Protein AF-A0A3N5PI93-F1 (afdb_monomer_lite)

Radius of gyration: 20.12 Å; chains: 1; bounding box: 40×33×53 Å

Foldseek 3Di:
DDPVVVVVVLVVLLVLLVVLVVPPDDCCVRNCVVPDDDLVDQLADCVQLVLVVPPVDDPVRSSVSSVVSNVVVLVVQLVVLVVVLVVLVVVLVVPPVHSVSSNSSSVSVSVVSVRSD

Secondary structure (DSSP, 8-state):
--HHHHHHHHHHHHHHHHHHHHT---IIIIIITTPPPPTTS-SS-HHHH-GGG-TTS-HHHHHHHHHHHHHHHHHHHHHHHHHHHHHHHHHGGGGTTS-HHHHHHHHHHHHHHHTT-

Sequence (117 aa):
MSSIEANATSARYARCIAASKRIRWDIDEDVIRGRPLDVADDYLPEGLSLVDGLPFLTARERRFMSQVQGRTYANVFGLVERYINAKILDLSRDYRLGDQVALEALVRFSDEELKHQ

pLDDT: mean 93.34, std 6.35, range [59.22, 97.88]

Structure (mmCIF, N/CA/C/O backbone):
data_AF-A0A3N5PI93-F1
#
_entry.id   AF-A0A3N5PI93-F1
#
loop_
_atom_site.group_PDB
_atom_site.id
_atom_site.type_symbol
_atom_site.label_atom_id
_atom_site.label_alt_id
_atom_site.label_comp_id
_atom_site.label_asym_id
_atom_site.label_entity_id
_atom_site.label_seq_id
_atom_site.pdbx_PDB_ins_code
_atom_site.Cartn_x
_atom_site.Cartn_y
_atom_site.Cartn_z
_atom_site.occupancy
_atom_site.B_iso_or_equiv
_atom_site.auth_seq_id
_atom_site.auth_comp_id
_atom_site.auth_asym_id
_atom_site.auth_atom_id
_atom_site.pdbx_PDB_model_num
ATOM 1 N N . MET A 1 1 ? -8.114 16.460 26.750 1.00 59.22 1 MET A N 1
ATOM 2 C CA . MET A 1 1 ? -9.062 16.521 25.618 1.00 59.22 1 MET A CA 1
ATOM 3 C C . MET A 1 1 ? -10.445 16.785 26.166 1.00 59.22 1 MET A C 1
ATOM 5 O O . MET A 1 1 ? -10.841 16.115 27.113 1.00 59.22 1 MET A O 1
ATOM 9 N N . SER A 1 2 ? -11.145 17.771 25.613 1.00 72.44 2 SER A N 1
ATOM 10 C CA . SER A 1 2 ? -12.557 18.010 25.938 1.00 72.44 2 SER A CA 1
ATOM 11 C C . SER A 1 2 ? -13.418 16.835 25.450 1.00 72.44 2 SER A C 1
ATOM 13 O O . SER A 1 2 ? -13.080 16.186 24.459 1.00 72.44 2 SER A O 1
ATOM 15 N N . SER A 1 3 ? -14.549 16.563 26.104 1.00 71.75 3 SER A N 1
ATOM 16 C CA . SER A 1 3 ? -15.504 15.525 25.679 1.00 71.75 3 SER A CA 1
ATOM 17 C C . SER A 1 3 ? -16.010 15.738 24.243 1.00 71.75 3 SER A C 1
ATOM 19 O O . SER A 1 3 ? -16.260 14.773 23.524 1.00 71.75 3 SER A O 1
ATOM 21 N N . ILE A 1 4 ? -16.086 16.995 23.794 1.00 69.19 4 ILE A N 1
ATOM 22 C CA .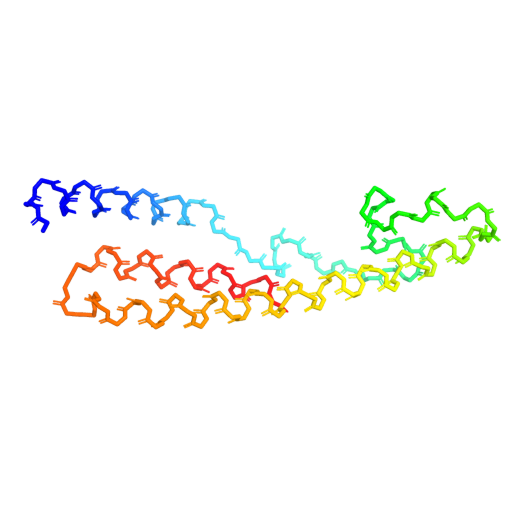 ILE A 1 4 ? -16.458 17.366 22.421 1.00 69.19 4 ILE A CA 1
ATOM 23 C C . ILE A 1 4 ? -15.369 16.947 21.417 1.00 69.19 4 ILE A C 1
ATOM 25 O O . ILE A 1 4 ? -15.684 16.418 20.353 1.00 69.19 4 ILE A O 1
ATOM 29 N N . GLU A 1 5 ? -14.090 17.127 21.759 1.00 70.69 5 GLU A N 1
ATOM 30 C CA . GLU A 1 5 ? -12.956 16.740 20.902 1.00 70.69 5 GLU A CA 1
ATOM 31 C C . GLU A 1 5 ? -12.813 15.219 20.794 1.00 70.69 5 GLU A C 1
ATOM 33 O O . GLU A 1 5 ? -12.528 14.694 19.714 1.00 70.69 5 GLU A O 1
ATOM 38 N N . ALA A 1 6 ? -13.043 14.505 21.902 1.00 72.75 6 ALA A N 1
ATOM 39 C CA . ALA A 1 6 ? -13.070 13.047 21.911 1.00 72.75 6 ALA A CA 1
ATOM 40 C C . ALA A 1 6 ? -14.170 12.525 20.973 1.00 72.75 6 ALA A C 1
ATOM 42 O O . ALA A 1 6 ? -13.885 11.737 20.076 1.00 72.75 6 ALA A O 1
ATOM 43 N N . ASN A 1 7 ? -15.387 13.065 21.084 1.00 77.06 7 ASN A N 1
ATOM 44 C CA . ASN A 1 7 ? -16.518 12.670 20.245 1.00 77.06 7 ASN A CA 1
ATOM 45 C C . ASN A 1 7 ? -16.293 12.995 18.752 1.00 77.06 7 ASN A C 1
ATOM 47 O O . ASN A 1 7 ? -16.554 12.172 17.874 1.00 77.06 7 ASN A O 1
ATOM 51 N N . ALA A 1 8 ? -15.723 14.165 18.445 1.00 83.62 8 ALA A N 1
ATOM 52 C CA . ALA A 1 8 ? -15.362 14.526 17.074 1.00 83.62 8 ALA A CA 1
ATOM 53 C C . ALA A 1 8 ? -14.316 13.567 16.472 1.00 83.62 8 ALA A C 1
ATOM 55 O O . ALA A 1 8 ? -14.389 13.237 15.285 1.00 83.62 8 ALA A O 1
ATOM 56 N N . THR A 1 9 ? -13.364 13.093 17.280 1.00 88.06 9 THR A N 1
ATOM 57 C CA . THR A 1 9 ? -12.341 12.125 16.861 1.00 88.06 9 THR A CA 1
ATOM 58 C C . THR A 1 9 ? -12.951 10.747 16.602 1.00 88.06 9 THR A C 1
ATOM 60 O O . THR A 1 9 ? -12.746 10.193 15.521 1.00 88.06 9 THR A O 1
ATOM 63 N N . SER A 1 10 ? -13.784 10.232 17.511 1.00 92.62 10 SER A N 1
ATOM 64 C CA . SER A 1 10 ? -14.505 8.965 17.315 1.00 92.62 10 SER A CA 1
ATOM 65 C C . SER A 1 10 ? -15.379 9.001 16.056 1.00 92.62 10 SER A C 1
ATOM 67 O O . SER A 1 10 ? -15.383 8.061 15.260 1.00 92.62 10 SER A O 1
ATOM 69 N N . ALA A 1 11 ? -16.048 10.129 15.789 1.00 94.81 11 ALA A N 1
ATOM 70 C CA . ALA A 1 11 ? -16.835 10.313 14.572 1.00 94.81 11 ALA A CA 1
ATOM 71 C C . ALA A 1 11 ? -15.985 10.278 13.287 1.00 94.81 11 ALA A C 1
ATOM 73 O O . ALA A 1 11 ? -16.487 9.898 12.227 1.00 94.81 11 ALA A O 1
ATOM 74 N N . ARG A 1 12 ? -14.705 10.673 13.336 1.00 95.69 12 ARG A N 1
ATOM 75 C CA . ARG A 1 12 ? -13.781 10.525 12.196 1.00 95.69 12 ARG A CA 1
ATOM 76 C C . ARG A 1 12 ? -13.433 9.059 11.963 1.00 95.69 12 ARG A C 1
ATOM 78 O O . ARG A 1 12 ? -13.537 8.606 10.826 1.00 95.69 12 ARG A O 1
ATOM 85 N N . TYR A 1 13 ? -13.106 8.319 13.020 1.00 97.19 13 TYR A N 1
ATOM 86 C CA . TYR A 1 13 ? -12.828 6.884 12.931 1.00 97.19 13 TYR A CA 1
ATOM 87 C C . TYR A 1 13 ? -14.028 6.088 12.405 1.00 97.19 13 TYR A C 1
ATOM 89 O O . TYR A 1 13 ? -13.868 5.262 11.508 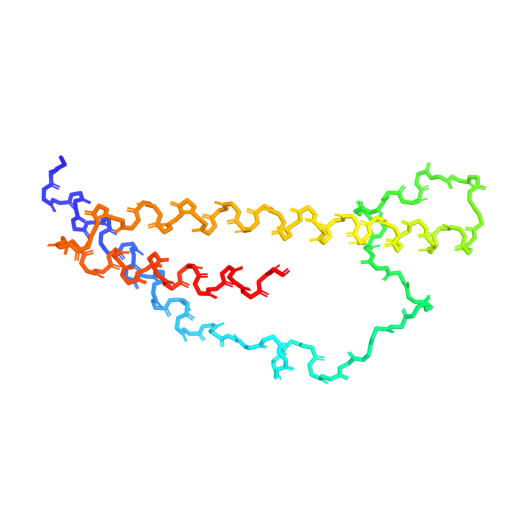1.00 97.19 13 TYR A O 1
ATOM 97 N N . ALA A 1 14 ? -15.246 6.418 12.845 1.00 97.81 14 ALA A N 1
ATOM 98 C CA . ALA A 1 14 ? -16.471 5.815 12.319 1.00 97.81 14 ALA A CA 1
ATOM 99 C C . ALA A 1 14 ? -16.610 5.988 10.793 1.00 97.81 14 ALA A C 1
ATOM 101 O O . ALA A 1 14 ? -17.020 5.061 10.091 1.00 97.81 14 ALA A O 1
ATOM 102 N N . ARG A 1 15 ? -16.223 7.154 10.252 1.00 97.19 15 ARG A N 1
ATOM 103 C CA . ARG A 1 15 ? -16.219 7.380 8.796 1.00 97.19 15 ARG A CA 1
ATOM 104 C C . ARG A 1 15 ? -15.171 6.530 8.083 1.00 97.19 15 ARG A C 1
ATOM 106 O O . ARG A 1 15 ? -15.484 5.981 7.030 1.00 97.19 15 ARG A O 1
ATOM 113 N N . CYS A 1 16 ? -13.971 6.386 8.649 1.00 96.00 16 CYS A N 1
ATOM 114 C CA . CYS A 1 16 ? -12.933 5.504 8.104 1.00 96.00 16 CYS A CA 1
ATOM 115 C C . CYS A 1 16 ? -13.409 4.046 8.047 1.00 96.00 16 CYS A C 1
ATOM 117 O O . CYS A 1 16 ? -13.248 3.391 7.020 1.00 96.00 16 CYS A O 1
ATOM 119 N N . ILE A 1 17 ? -14.074 3.563 9.103 1.00 97.88 17 ILE A N 1
ATOM 120 C CA . ILE A 1 17 ? -14.661 2.216 9.143 1.00 97.88 17 ILE A CA 1
ATOM 121 C C . ILE A 1 17 ? -15.699 2.044 8.033 1.00 97.88 17 ILE A C 1
ATOM 123 O O . ILE A 1 17 ? -15.646 1.069 7.284 1.00 97.88 17 ILE A O 1
ATOM 127 N N . ALA A 1 18 ? -16.639 2.985 7.912 1.00 97.88 18 ALA A N 1
ATOM 128 C CA . ALA A 1 18 ? -17.685 2.922 6.896 1.00 97.88 18 ALA A CA 1
ATOM 129 C C . ALA A 1 18 ? -17.107 2.928 5.472 1.00 97.88 18 ALA A C 1
ATOM 131 O O . ALA A 1 18 ? -17.598 2.199 4.611 1.00 97.88 18 ALA A O 1
ATOM 132 N N . ALA A 1 19 ? -16.055 3.719 5.235 1.00 96.12 19 ALA A N 1
ATOM 133 C CA . ALA A 1 19 ? -15.342 3.735 3.966 1.00 96.12 19 ALA A CA 1
ATOM 134 C C . ALA A 1 19 ? -14.657 2.387 3.698 1.00 96.12 19 ALA A C 1
ATOM 136 O O . ALA A 1 19 ? -14.999 1.751 2.706 1.00 96.12 19 ALA A O 1
ATOM 137 N N . SER A 1 20 ? -13.795 1.900 4.603 1.00 95.44 20 SER A N 1
ATOM 138 C CA . SER A 1 20 ? -13.098 0.607 4.452 1.00 95.44 20 SER A CA 1
ATOM 139 C C . SER A 1 20 ? -14.074 -0.545 4.200 1.00 95.44 20 SER A C 1
ATOM 141 O O . SER A 1 20 ? -13.847 -1.359 3.314 1.00 95.44 20 SER A O 1
ATOM 143 N N . LYS A 1 21 ? -15.207 -0.604 4.914 1.00 95.94 21 LYS A N 1
ATOM 144 C CA . LYS A 1 21 ? -16.227 -1.643 4.683 1.00 95.94 21 LYS A CA 1
ATOM 145 C C . LYS A 1 21 ? -16.843 -1.564 3.285 1.00 95.94 21 LYS A C 1
ATOM 147 O O . LYS A 1 21 ? -17.124 -2.600 2.695 1.00 95.94 21 LYS A O 1
ATOM 152 N N . ARG A 1 22 ? -17.069 -0.355 2.763 1.00 96.81 22 ARG A N 1
ATOM 153 C CA . ARG A 1 22 ? -17.697 -0.137 1.452 1.00 96.81 22 ARG A CA 1
ATOM 154 C C . ARG A 1 22 ? -16.776 -0.496 0.290 1.00 96.81 22 ARG A C 1
ATOM 156 O O . ARG A 1 22 ? -17.270 -0.970 -0.724 1.00 96.81 22 ARG A O 1
ATOM 163 N N . ILE A 1 23 ? -15.482 -0.221 0.425 1.00 93.94 23 ILE A N 1
ATOM 164 C CA . ILE A 1 23 ? -14.497 -0.398 -0.651 1.00 93.94 23 ILE A CA 1
ATOM 165 C C . ILE A 1 23 ? -13.595 -1.615 -0.437 1.00 93.94 23 ILE A C 1
ATOM 167 O O . ILE A 1 23 ? -12.527 -1.675 -1.030 1.00 93.94 23 ILE A O 1
ATOM 171 N N . ARG A 1 24 ? -13.980 -2.560 0.427 1.00 93.25 24 ARG A N 1
ATOM 172 C CA . ARG A 1 24 ? -13.166 -3.746 0.701 1.00 93.25 24 ARG A CA 1
ATOM 173 C C . ARG A 1 24 ? -12.988 -4.565 -0.577 1.00 93.25 24 ARG A C 1
ATOM 175 O O . ARG A 1 24 ? -13.975 -4.908 -1.220 1.00 93.25 24 ARG A O 1
ATOM 182 N N . TRP A 1 25 ? -11.747 -4.934 -0.855 1.00 95.06 25 TRP A N 1
ATOM 183 C CA . TRP A 1 25 ? -11.347 -5.791 -1.968 1.00 95.06 25 TRP A CA 1
ATOM 184 C C . TRP A 1 25 ? -10.377 -6.881 -1.495 1.00 95.06 25 TRP A C 1
ATOM 186 O O . TRP A 1 25 ? -9.808 -6.786 -0.395 1.00 95.06 25 TRP A O 1
ATOM 196 N N . ASP A 1 26 ? -10.226 -7.904 -2.326 1.00 94.56 26 ASP A N 1
ATOM 197 C CA . ASP A 1 26 ? -9.294 -9.020 -2.208 1.00 94.56 26 ASP A CA 1
ATOM 198 C C . ASP A 1 26 ? -8.228 -8.967 -3.319 1.00 94.56 26 ASP A C 1
ATOM 200 O O . ASP A 1 26 ? -8.531 -8.647 -4.473 1.00 94.56 26 ASP A O 1
ATOM 204 N N . ILE A 1 27 ? -6.962 -9.230 -2.976 1.00 92.88 27 ILE A N 1
ATOM 205 C CA . ILE A 1 27 ? -5.854 -9.125 -3.940 1.00 92.88 27 ILE A CA 1
ATOM 206 C C . ILE A 1 27 ? -6.038 -10.121 -5.077 1.00 92.88 27 ILE A C 1
ATOM 208 O O . ILE A 1 27 ? -5.868 -9.753 -6.239 1.00 92.88 27 ILE A O 1
ATOM 212 N N . ASP A 1 28 ? -6.374 -11.365 -4.764 1.00 94.19 28 ASP A N 1
ATOM 213 C CA . ASP A 1 28 ? -6.391 -12.432 -5.751 1.00 94.19 28 ASP A CA 1
ATOM 214 C C . ASP A 1 28 ? -7.665 -12.359 -6.591 1.00 94.19 28 ASP A C 1
ATOM 216 O O . ASP A 1 28 ? -7.593 -12.392 -7.822 1.00 94.19 28 ASP A O 1
ATOM 220 N N . GLU A 1 29 ? -8.814 -12.167 -5.945 1.00 95.69 29 GLU A N 1
ATOM 221 C CA . GLU A 1 29 ? -10.121 -12.220 -6.610 1.00 95.69 29 GLU A CA 1
ATOM 222 C C . GLU A 1 29 ? -10.518 -10.907 -7.303 1.00 95.69 29 GLU A C 1
ATOM 224 O O . GLU A 1 29 ? -11.108 -10.938 -8.385 1.00 95.69 29 GLU A O 1
ATOM 229 N N . ASP A 1 30 ? -10.185 -9.740 -6.739 1.00 95.56 30 ASP A N 1
ATOM 230 C CA . ASP A 1 30 ? -10.624 -8.450 -7.294 1.00 95.56 30 ASP A CA 1
ATOM 231 C C . ASP A 1 30 ? -9.525 -7.759 -8.114 1.00 95.56 30 ASP A C 1
ATOM 233 O O . ASP A 1 30 ? -9.806 -7.133 -9.145 1.00 95.56 30 ASP A O 1
ATOM 237 N N . VAL A 1 31 ? -8.259 -7.881 -7.689 1.00 93.56 31 VAL A N 1
ATOM 238 C CA . VAL A 1 31 ? -7.133 -7.176 -8.318 1.00 93.56 31 VAL A CA 1
ATOM 239 C C . VAL A 1 31 ? -6.436 -8.055 -9.347 1.00 93.56 31 VAL A C 1
ATOM 241 O O . VAL A 1 31 ? -6.570 -7.786 -10.544 1.00 93.56 31 VAL A O 1
ATOM 244 N N . ILE A 1 32 ? -5.691 -9.078 -8.920 1.00 93.19 32 ILE A N 1
ATOM 245 C CA . ILE A 1 32 ? -4.798 -9.892 -9.756 1.00 93.19 32 ILE A CA 1
ATOM 246 C C . ILE A 1 32 ? -5.581 -10.773 -10.721 1.00 93.19 32 ILE A C 1
ATOM 248 O O . ILE A 1 32 ? -5.239 -10.797 -11.905 1.00 93.19 32 ILE A O 1
ATOM 252 N N . ARG A 1 33 ? -6.644 -11.437 -10.255 1.00 96.31 33 ARG A N 1
ATOM 253 C CA . ARG A 1 33 ? -7.544 -12.279 -11.061 1.00 96.31 33 ARG A CA 1
ATOM 254 C C . ARG A 1 33 ? -6.802 -13.335 -11.880 1.00 96.31 33 ARG A C 1
ATOM 256 O O . ARG A 1 33 ? -7.060 -13.512 -13.069 1.00 96.31 33 ARG A O 1
ATOM 263 N N . GLY A 1 34 ? -5.812 -13.977 -11.258 1.00 95.50 34 GLY A N 1
ATOM 264 C CA . GLY A 1 34 ? -4.976 -15.004 -11.888 1.00 95.50 34 GLY A CA 1
ATOM 265 C C . GLY A 1 34 ? -4.095 -14.516 -13.047 1.00 95.50 34 GLY A C 1
ATOM 266 O O . GLY A 1 34 ? -3.563 -15.346 -13.784 1.00 95.50 34 GLY A O 1
ATOM 267 N N . ARG A 1 35 ? -3.936 -13.198 -13.249 1.00 95.06 35 ARG A N 1
ATOM 268 C CA . ARG A 1 35 ? -3.079 -12.672 -14.321 1.00 95.06 35 ARG A CA 1
ATOM 269 C C . ARG A 1 35 ? -1.613 -13.037 -14.065 1.00 95.06 35 ARG A C 1
ATOM 271 O O . ARG A 1 35 ? -1.121 -12.801 -12.960 1.00 95.06 35 ARG A O 1
ATOM 278 N N . PRO A 1 36 ? -0.905 -13.579 -15.071 1.00 93.75 36 PRO A N 1
ATOM 279 C CA . PRO A 1 36 ? 0.513 -13.862 -14.945 1.00 93.75 36 PRO A CA 1
ATOM 280 C C . PRO A 1 36 ? 1.330 -12.568 -15.000 1.00 93.75 36 PRO A C 1
ATOM 282 O O . PRO A 1 36 ? 0.902 -11.567 -15.574 1.00 93.75 36 PRO A O 1
ATOM 285 N N . LEU A 1 37 ? 2.534 -12.618 -14.437 1.00 90.81 37 LEU A N 1
ATOM 286 C CA . LEU A 1 37 ? 3.551 -11.595 -14.654 1.00 90.81 37 LEU A CA 1
ATOM 287 C C . LEU A 1 37 ? 4.292 -11.900 -15.964 1.00 90.81 37 LEU A C 1
ATOM 289 O O . LEU A 1 37 ? 4.906 -12.964 -16.076 1.00 90.81 37 LEU A O 1
ATOM 293 N N . ASP A 1 38 ? 4.251 -10.985 -16.932 1.00 94.31 38 ASP A N 1
ATOM 294 C CA . ASP A 1 38 ? 4.985 -11.118 -18.194 1.00 94.31 38 ASP A CA 1
ATOM 295 C C . ASP A 1 38 ? 6.345 -10.410 -18.109 1.00 94.31 38 ASP A C 1
ATOM 297 O O . ASP A 1 38 ? 6.440 -9.205 -17.892 1.00 94.31 38 ASP A O 1
ATOM 301 N N . VAL A 1 39 ? 7.428 -11.161 -18.313 1.00 91.62 39 VAL A N 1
ATOM 302 C CA . VAL A 1 39 ? 8.804 -10.632 -18.312 1.00 91.62 39 VAL A CA 1
ATOM 303 C C . VAL A 1 39 ? 9.120 -9.769 -19.539 1.00 91.62 39 VAL A C 1
ATOM 305 O O . VAL A 1 39 ? 10.198 -9.172 -19.615 1.00 91.62 39 VAL A O 1
ATOM 308 N N . ALA A 1 40 ? 8.221 -9.725 -20.523 1.00 95.00 40 ALA A N 1
ATOM 309 C CA . ALA A 1 40 ? 8.295 -8.812 -21.652 1.00 95.00 40 ALA A CA 1
ATOM 310 C C . ALA A 1 40 ? 7.757 -7.407 -21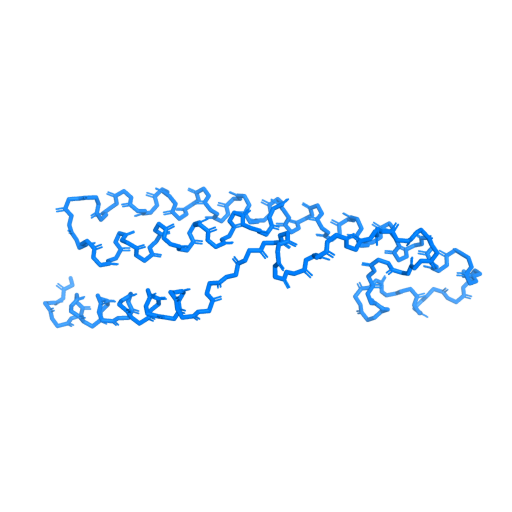.328 1.00 95.00 40 ALA A C 1
ATOM 312 O O . ALA A 1 40 ? 8.031 -6.487 -22.104 1.00 95.00 40 ALA A O 1
ATOM 313 N N . ASP A 1 41 ? 7.074 -7.227 -20.195 1.00 94.44 41 ASP A N 1
ATOM 314 C CA . ASP A 1 41 ? 6.511 -5.946 -19.775 1.00 94.44 41 ASP A CA 1
ATOM 315 C C . ASP A 1 41 ? 7.504 -5.099 -18.965 1.00 94.44 41 ASP A C 1
ATOM 317 O O . ASP A 1 41 ? 8.472 -5.588 -18.365 1.00 94.44 41 ASP A O 1
ATOM 321 N N . ASP A 1 42 ? 7.230 -3.798 -18.931 1.00 95.31 42 ASP A N 1
ATOM 322 C CA . ASP A 1 42 ? 7.802 -2.878 -17.953 1.00 95.31 42 ASP A CA 1
ATOM 323 C C . ASP A 1 42 ? 7.119 -3.080 -16.595 1.00 95.31 42 ASP A C 1
ATOM 325 O O . ASP A 1 42 ? 5.897 -3.206 -16.517 1.00 95.31 42 ASP A O 1
ATOM 329 N N . TYR A 1 43 ? 7.887 -3.092 -15.502 1.00 95.19 43 TYR A N 1
ATOM 330 C CA . TYR A 1 43 ? 7.311 -3.268 -14.155 1.00 95.19 43 TYR A CA 1
ATOM 331 C C . TYR A 1 43 ? 7.046 -1.949 -13.435 1.00 95.19 43 TYR A C 1
ATOM 333 O O . TYR A 1 43 ? 6.430 -1.943 -12.370 1.00 95.19 43 TYR A O 1
ATOM 341 N N . LEU A 1 44 ? 7.528 -0.831 -13.978 1.00 95.25 44 LEU A N 1
ATOM 342 C CA . LEU A 1 44 ? 7.310 0.490 -13.413 1.00 95.25 44 LEU A CA 1
ATOM 343 C C . LEU A 1 44 ? 7.127 1.524 -14.535 1.00 95.25 44 LEU A C 1
ATOM 345 O O . LEU A 1 44 ? 7.946 1.556 -15.458 1.00 95.25 44 LEU A O 1
ATOM 349 N N . PRO A 1 45 ? 6.103 2.397 -14.457 1.00 93.62 45 PRO A N 1
ATOM 350 C CA . PRO A 1 45 ? 5.902 3.462 -15.435 1.00 93.62 45 PRO A CA 1
ATOM 351 C C . PRO A 1 45 ? 7.153 4.327 -15.619 1.00 93.62 45 PRO A C 1
ATOM 353 O O . PRO A 1 45 ? 7.874 4.596 -14.655 1.00 93.62 45 PRO A O 1
ATOM 356 N N . GLU A 1 46 ? 7.383 4.812 -16.839 1.00 90.19 46 GLU A N 1
ATOM 357 C CA . GLU A 1 46 ? 8.573 5.599 -17.207 1.00 90.19 46 GLU A CA 1
ATOM 358 C C . GLU A 1 46 ? 8.777 6.826 -16.305 1.00 90.19 46 GLU A C 1
ATOM 360 O O . GLU A 1 46 ? 9.888 7.087 -15.849 1.00 90.19 46 GLU A O 1
ATOM 365 N N . GLY A 1 47 ? 7.694 7.519 -15.934 1.00 91.19 47 GLY A N 1
ATOM 366 C CA . GLY A 1 47 ? 7.754 8.672 -15.027 1.00 91.19 47 GLY A CA 1
ATOM 367 C C . GLY A 1 47 ? 8.216 8.351 -13.598 1.00 91.19 47 GLY A C 1
ATOM 368 O O . GLY A 1 47 ? 8.654 9.252 -12.888 1.00 91.19 47 GLY A O 1
ATOM 369 N N . LEU A 1 48 ? 8.138 7.085 -13.172 1.00 93.88 48 LEU A N 1
ATOM 370 C CA . LEU A 1 48 ? 8.622 6.624 -11.865 1.00 93.88 48 LEU A CA 1
ATOM 371 C C . LEU A 1 48 ? 9.986 5.933 -11.963 1.00 93.88 48 LEU A C 1
ATOM 373 O O . LEU A 1 48 ? 10.803 6.063 -11.056 1.00 93.88 48 LEU A O 1
ATOM 377 N N . SER A 1 49 ? 10.247 5.205 -13.052 1.00 93.69 49 SER A N 1
ATOM 378 C CA . SER A 1 49 ? 11.532 4.531 -13.275 1.00 93.69 49 SER A CA 1
ATOM 379 C C . SER A 1 49 ? 12.624 5.468 -13.800 1.00 93.69 49 SER A C 1
ATOM 381 O O . SER A 1 49 ? 13.806 5.143 -13.686 1.00 93.69 49 SER A O 1
ATOM 383 N N . LEU A 1 50 ? 12.234 6.627 -14.349 1.00 93.44 50 LEU A N 1
ATOM 384 C CA . LEU A 1 50 ? 13.097 7.657 -14.937 1.00 93.44 50 LEU A CA 1
ATOM 385 C C . LEU A 1 50 ? 14.005 7.134 -16.064 1.00 93.44 50 LEU A C 1
ATOM 387 O O . LEU A 1 50 ? 15.041 7.730 -16.367 1.00 93.44 50 LEU A O 1
ATOM 391 N N . VAL A 1 51 ? 13.616 6.026 -16.707 1.00 94.19 51 VAL A N 1
ATOM 392 C CA . VAL A 1 51 ? 14.406 5.369 -17.765 1.00 94.19 51 VAL A CA 1
ATOM 393 C C . VAL A 1 51 ? 14.567 6.232 -19.018 1.00 94.19 51 VAL A C 1
ATOM 395 O O . VAL A 1 51 ? 15.576 6.107 -19.712 1.00 94.19 51 VAL A O 1
ATOM 398 N N . ASP A 1 52 ? 13.643 7.161 -19.266 1.00 91.44 52 ASP A N 1
ATOM 399 C CA . ASP A 1 52 ? 13.720 8.124 -20.373 1.00 91.44 52 ASP A CA 1
ATOM 400 C C . ASP A 1 52 ? 14.873 9.120 -20.216 1.00 91.44 52 ASP A C 1
ATOM 402 O O . ASP A 1 52 ? 15.402 9.636 -21.200 1.00 91.44 52 ASP A O 1
ATOM 406 N N . GLY A 1 53 ? 15.321 9.352 -18.977 1.00 94.38 53 GLY A N 1
ATOM 407 C CA . GLY A 1 53 ? 16.490 10.177 -18.676 1.00 94.38 53 GLY A CA 1
ATOM 408 C C . GLY A 1 53 ? 17.826 9.507 -19.013 1.00 94.38 53 GLY A C 1
ATOM 409 O O . GLY A 1 53 ? 18.877 10.119 -18.826 1.00 94.38 53 GLY A O 1
ATOM 410 N N . LEU A 1 54 ? 17.811 8.259 -19.497 1.00 95.00 54 LEU A N 1
ATOM 411 C CA . LEU A 1 54 ? 18.994 7.441 -19.770 1.00 95.00 54 LEU A CA 1
ATOM 412 C C . LEU A 1 54 ? 19.100 7.135 -21.280 1.00 95.00 54 LEU A C 1
ATOM 414 O O . LEU A 1 54 ? 18.844 6.006 -21.716 1.00 95.00 54 LEU A O 1
ATOM 418 N N . PRO A 1 55 ? 19.495 8.119 -22.117 1.00 95.56 55 PRO A N 1
ATOM 419 C CA . PRO A 1 55 ? 19.459 7.988 -23.578 1.00 95.56 55 PRO A CA 1
ATOM 420 C C . PRO A 1 55 ? 20.432 6.933 -24.121 1.00 95.56 55 PRO A C 1
ATOM 422 O O . PRO A 1 55 ? 20.247 6.438 -25.229 1.00 95.56 55 PRO A O 1
ATOM 425 N N . PHE A 1 56 ? 21.446 6.561 -23.338 1.00 96.81 56 PHE A N 1
ATOM 426 C CA . PHE A 1 56 ? 22.452 5.564 -23.703 1.00 96.81 56 PHE A CA 1
ATOM 427 C C . PHE A 1 56 ? 21.946 4.116 -23.628 1.00 96.81 56 PHE A C 1
ATOM 429 O O . PHE A 1 56 ? 22.613 3.222 -24.141 1.00 96.81 56 PHE A O 1
ATOM 436 N N . LEU A 1 57 ? 20.794 3.868 -22.996 1.00 97.06 57 LEU A N 1
ATOM 437 C CA . LEU A 1 57 ? 20.217 2.529 -22.923 1.00 97.06 57 LEU A CA 1
ATOM 438 C C . LEU A 1 57 ? 19.590 2.130 -24.263 1.00 97.06 57 LEU A C 1
ATOM 440 O O . LEU A 1 57 ? 18.983 2.941 -24.963 1.00 97.06 57 LEU A O 1
ATOM 444 N N . THR A 1 58 ? 19.683 0.853 -24.608 1.00 97.44 58 THR A N 1
ATOM 445 C CA . THR A 1 58 ? 18.860 0.237 -25.656 1.00 97.44 58 THR A CA 1
ATOM 446 C C . THR A 1 58 ? 17.426 0.021 -25.162 1.00 97.44 58 THR A C 1
ATOM 448 O O . THR A 1 58 ? 17.153 0.070 -23.965 1.00 97.44 58 THR A O 1
ATOM 451 N N . ALA A 1 59 ? 16.487 -0.287 -26.063 1.00 95.00 59 ALA A N 1
ATOM 452 C CA . ALA A 1 59 ? 15.107 -0.605 -25.670 1.00 95.00 59 ALA A CA 1
ATOM 453 C C . ALA A 1 59 ? 15.029 -1.791 -24.685 1.00 95.00 59 ALA A C 1
ATOM 455 O O . ALA A 1 59 ? 14.280 -1.755 -23.713 1.00 95.00 59 ALA A O 1
ATOM 456 N N . ARG A 1 60 ? 15.859 -2.822 -24.896 1.00 96.19 60 ARG A N 1
ATOM 457 C CA . ARG A 1 60 ? 15.953 -3.981 -23.996 1.00 96.19 60 ARG A CA 1
ATOM 458 C C . ARG A 1 60 ? 16.477 -3.588 -22.614 1.00 96.19 60 ARG A C 1
ATOM 460 O O . ARG A 1 60 ? 15.981 -4.090 -21.612 1.00 96.19 60 ARG A O 1
ATOM 467 N N . GLU A 1 61 ? 17.480 -2.717 -22.556 1.00 96.88 61 GLU A N 1
ATOM 468 C CA . GLU A 1 61 ? 18.048 -2.256 -21.285 1.00 96.88 61 GLU A CA 1
ATOM 469 C C . GLU A 1 61 ? 17.119 -1.289 -20.552 1.00 96.88 61 GLU A C 1
ATOM 471 O O . GLU A 1 61 ? 17.058 -1.355 -19.330 1.00 96.88 61 GLU A O 1
ATOM 476 N N . ARG A 1 62 ? 16.347 -0.454 -21.266 1.00 96.19 62 ARG A N 1
ATOM 477 C CA . ARG A 1 62 ? 15.284 0.368 -20.664 1.00 96.19 62 ARG A CA 1
ATOM 478 C C . ARG A 1 62 ? 14.246 -0.497 -19.961 1.00 96.19 62 ARG A C 1
ATOM 480 O O . ARG A 1 62 ? 13.990 -0.274 -18.781 1.00 96.19 62 ARG A O 1
ATOM 487 N N . ARG A 1 63 ? 13.746 -1.539 -20.635 1.00 95.88 63 ARG A N 1
ATOM 488 C CA . ARG A 1 63 ? 12.823 -2.504 -20.023 1.00 95.88 63 ARG A CA 1
ATOM 489 C C . ARG A 1 63 ? 13.429 -3.174 -18.800 1.00 95.88 63 ARG A C 1
ATOM 491 O O . ARG A 1 63 ? 12.832 -3.185 -17.731 1.00 95.88 63 ARG A O 1
ATOM 498 N N . PHE A 1 64 ? 14.645 -3.700 -18.934 1.00 96.50 64 PHE A N 1
ATOM 499 C CA . PHE A 1 64 ? 15.316 -4.355 -17.814 1.00 96.50 64 PHE A CA 1
ATOM 500 C C . PHE A 1 64 ? 15.526 -3.398 -16.629 1.00 96.50 64 PHE A C 1
ATOM 502 O O . PHE A 1 64 ? 15.311 -3.774 -15.479 1.00 96.50 64 PHE A O 1
ATOM 509 N N . MET A 1 65 ? 15.874 -2.137 -16.894 1.00 96.75 65 MET A N 1
ATOM 510 C CA . MET A 1 65 ? 15.991 -1.108 -15.864 1.00 96.75 65 MET A CA 1
ATOM 511 C C . MET A 1 65 ? 14.638 -0.794 -15.213 1.00 96.75 65 MET A C 1
ATOM 513 O O . MET A 1 65 ? 14.574 -0.697 -13.989 1.00 96.75 65 MET A O 1
ATOM 517 N N . SER A 1 66 ? 13.552 -0.701 -15.990 1.00 96.31 66 SER A N 1
ATOM 518 C CA . SER A 1 66 ? 12.188 -0.574 -15.456 1.00 96.31 66 SER A CA 1
ATOM 519 C C . SER A 1 66 ? 11.833 -1.751 -14.543 1.00 96.31 66 SER A C 1
ATOM 521 O O . SER A 1 66 ? 11.301 -1.547 -13.456 1.00 96.31 66 SER A O 1
ATOM 523 N N . GLN A 1 67 ? 12.211 -2.976 -14.911 1.00 96.25 67 GLN A N 1
ATOM 524 C CA . GLN A 1 67 ? 11.997 -4.173 -14.092 1.00 96.25 67 GLN A CA 1
ATOM 525 C C . GLN A 1 67 ? 12.778 -4.135 -12.770 1.00 96.25 67 GLN A C 1
ATOM 527 O O . GLN A 1 67 ? 12.224 -4.438 -11.709 1.00 96.25 67 GLN A O 1
ATOM 532 N N . VAL A 1 68 ? 14.048 -3.714 -12.809 1.00 96.19 68 VAL A N 1
ATOM 533 C CA . VAL A 1 68 ? 14.875 -3.504 -11.608 1.00 96.19 68 VAL A CA 1
ATOM 534 C C . VAL A 1 68 ? 14.270 -2.422 -10.710 1.00 96.19 68 VAL A C 1
ATOM 536 O O . VAL A 1 68 ? 14.159 -2.624 -9.497 1.00 96.19 68 VAL A O 1
ATOM 539 N N . GLN A 1 69 ? 13.841 -1.299 -11.289 1.00 96.75 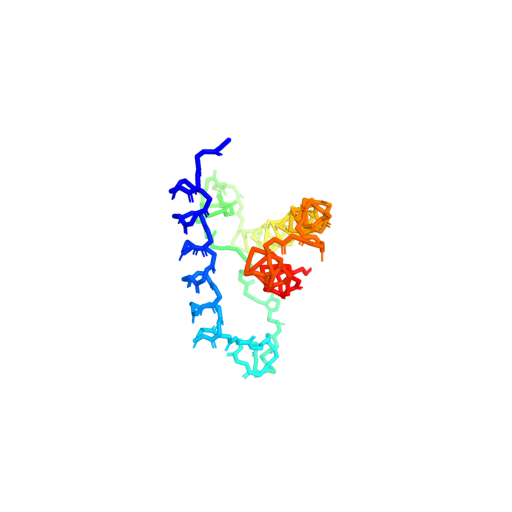69 GLN A N 1
ATOM 540 C CA . GLN A 1 69 ? 13.219 -0.202 -10.549 1.00 96.75 69 GLN A CA 1
ATOM 541 C C . GLN A 1 69 ? 11.865 -0.605 -9.966 1.00 96.75 69 GLN A C 1
ATOM 543 O O . GLN A 1 69 ? 11.626 -0.363 -8.790 1.00 96.75 69 GLN A O 1
ATOM 548 N N . GLY A 1 70 ? 11.012 -1.293 -10.725 1.00 95.81 70 GLY A N 1
ATOM 549 C CA . GLY A 1 70 ? 9.723 -1.797 -10.246 1.00 95.81 70 GLY A CA 1
ATOM 550 C C . GLY A 1 70 ? 9.882 -2.777 -9.093 1.00 95.81 70 GLY A C 1
ATOM 551 O O . GLY A 1 70 ? 9.222 -2.639 -8.063 1.00 95.81 70 GLY A O 1
ATOM 552 N N . ARG A 1 71 ? 10.844 -3.703 -9.190 1.00 95.56 71 ARG A N 1
ATOM 553 C CA . ARG A 1 71 ? 11.177 -4.597 -8.075 1.00 95.56 71 ARG A CA 1
ATOM 554 C C . ARG A 1 71 ? 11.703 -3.824 -6.866 1.00 95.56 71 ARG A C 1
ATOM 556 O O . ARG A 1 71 ? 11.336 -4.145 -5.739 1.00 95.56 71 ARG A O 1
ATOM 563 N N . THR A 1 72 ? 12.557 -2.825 -7.071 1.00 96.38 72 THR A N 1
ATOM 564 C CA . THR A 1 72 ? 13.073 -1.982 -5.980 1.00 96.38 72 THR A CA 1
ATOM 565 C C . THR A 1 72 ? 11.944 -1.213 -5.299 1.00 96.38 72 THR A C 1
ATOM 567 O O . THR A 1 72 ? 11.829 -1.257 -4.076 1.00 96.38 72 THR A O 1
ATOM 570 N N . TYR A 1 73 ? 11.070 -0.587 -6.086 1.00 95.62 73 TYR A N 1
ATOM 571 C CA . TYR A 1 73 ? 9.902 0.149 -5.619 1.00 95.62 73 TYR A CA 1
ATOM 572 C C . TYR A 1 73 ? 8.987 -0.739 -4.773 1.00 95.62 73 TYR A C 1
ATOM 574 O O . TYR A 1 73 ? 8.687 -0.384 -3.637 1.00 95.62 73 TYR A O 1
ATOM 582 N N . ALA A 1 74 ? 8.631 -1.930 -5.265 1.00 94.38 74 ALA A N 1
ATOM 583 C CA . ALA A 1 74 ? 7.801 -2.879 -4.523 1.00 94.38 74 ALA A CA 1
ATOM 584 C C . ALA A 1 74 ? 8.444 -3.317 -3.193 1.00 94.38 74 ALA A C 1
ATOM 586 O O . ALA A 1 74 ? 7.760 -3.409 -2.177 1.00 94.38 74 ALA A O 1
ATOM 587 N N . ASN A 1 75 ? 9.766 -3.535 -3.158 1.00 94.81 75 ASN A N 1
ATOM 588 C CA . ASN A 1 75 ? 10.463 -3.881 -1.913 1.00 94.81 75 ASN A CA 1
ATOM 589 C C . ASN A 1 75 ? 10.463 -2.727 -0.902 1.00 94.81 75 ASN A C 1
ATOM 591 O O . ASN A 1 75 ? 10.261 -2.962 0.290 1.00 94.81 75 ASN A O 1
ATOM 595 N N . VAL A 1 76 ? 10.684 -1.491 -1.359 1.00 95.19 76 VAL A N 1
ATOM 596 C CA . VAL A 1 76 ? 10.608 -0.305 -0.492 1.00 95.19 76 VAL A CA 1
ATOM 597 C C . VAL A 1 76 ? 9.187 -0.128 0.029 1.00 95.19 76 VAL A C 1
ATOM 599 O O . VAL A 1 76 ? 9.011 0.079 1.224 1.00 95.19 76 VAL A O 1
ATOM 602 N N . PHE A 1 77 ? 8.185 -0.273 -0.835 1.00 94.25 77 PHE A N 1
ATOM 603 C CA . PHE A 1 77 ? 6.779 -0.185 -0.462 1.00 94.25 77 PHE A CA 1
ATOM 604 C C . PHE A 1 77 ? 6.419 -1.228 0.605 1.00 94.25 77 PHE A C 1
ATOM 606 O O . PHE A 1 77 ? 6.004 -0.865 1.700 1.00 94.25 77 PHE A O 1
ATOM 613 N N . GLY A 1 78 ? 6.730 -2.508 0.376 1.00 94.69 78 GLY A N 1
ATOM 614 C CA . GLY A 1 78 ? 6.483 -3.565 1.361 1.00 94.69 78 GLY A CA 1
ATOM 615 C C . GLY A 1 78 ? 7.273 -3.402 2.669 1.00 94.69 78 GLY A C 1
ATOM 616 O O . GLY A 1 78 ? 6.820 -3.845 3.723 1.00 94.69 78 GLY A O 1
ATOM 617 N N . LEU A 1 79 ? 8.455 -2.775 2.652 1.00 95.19 79 LEU A N 1
ATOM 618 C CA . LEU A 1 79 ? 9.166 -2.395 3.881 1.00 95.19 79 LEU A CA 1
ATOM 619 C C . LEU A 1 79 ? 8.423 -1.280 4.627 1.00 95.19 79 LEU A C 1
ATOM 621 O O . LEU A 1 79 ? 8.271 -1.353 5.849 1.00 95.19 79 LEU A O 1
ATOM 625 N N . VAL A 1 80 ? 7.983 -0.258 3.890 1.00 95.62 80 VAL A N 1
ATOM 626 C CA . VAL A 1 80 ? 7.282 0.904 4.434 1.00 95.62 80 VAL A CA 1
ATOM 627 C C . VAL A 1 80 ? 5.977 0.482 5.098 1.00 95.62 80 VAL A C 1
ATOM 629 O O . VAL A 1 80 ? 5.764 0.751 6.282 1.00 95.62 80 VAL A O 1
ATOM 632 N N . GLU A 1 81 ? 5.160 -0.285 4.384 1.00 95.69 81 GLU A N 1
ATOM 633 C CA . GLU A 1 81 ? 3.867 -0.737 4.891 1.00 95.69 81 GLU A CA 1
ATOM 634 C C . GLU A 1 81 ? 4.002 -1.657 6.108 1.00 95.69 81 GLU A C 1
ATOM 636 O O . GLU A 1 81 ? 3.222 -1.569 7.060 1.00 95.69 81 GLU A O 1
ATOM 641 N N . ARG A 1 82 ? 5.055 -2.486 6.167 1.00 95.12 82 ARG A N 1
ATOM 642 C CA . ARG A 1 82 ? 5.339 -3.307 7.356 1.00 95.12 82 ARG A CA 1
ATOM 643 C C . ARG A 1 82 ? 5.615 -2.462 8.595 1.00 95.12 82 ARG A C 1
ATOM 645 O O . ARG A 1 82 ? 5.096 -2.791 9.665 1.00 95.12 82 ARG A O 1
ATOM 652 N N . TYR A 1 83 ? 6.402 -1.387 8.486 1.00 94.25 83 TYR A N 1
ATOM 653 C CA . TYR A 1 83 ? 6.665 -0.543 9.656 1.00 94.25 83 TYR A CA 1
ATOM 654 C C . TYR A 1 83 ? 5.447 0.312 10.028 1.00 94.25 83 TYR A C 1
ATOM 656 O O . TYR A 1 83 ? 5.199 0.507 11.221 1.00 94.25 83 TYR A O 1
ATOM 664 N N . ILE A 1 84 ? 4.679 0.805 9.045 1.00 94.69 84 ILE A N 1
ATOM 665 C CA . ILE A 1 84 ? 3.446 1.564 9.294 1.00 94.69 84 ILE A CA 1
ATOM 666 C C . ILE A 1 84 ? 2.467 0.681 10.060 1.00 94.69 84 ILE A C 1
ATOM 668 O O . ILE A 1 84 ? 2.011 1.065 11.138 1.00 94.69 84 ILE A O 1
ATOM 672 N N . ASN A 1 85 ? 2.213 -0.532 9.567 1.00 95.94 85 ASN A N 1
ATOM 673 C CA . ASN A 1 85 ? 1.301 -1.462 10.214 1.00 95.94 85 ASN A CA 1
ATOM 674 C C . ASN A 1 85 ? 1.750 -1.792 11.649 1.00 95.94 85 ASN A C 1
ATOM 676 O O . ASN A 1 85 ? 0.962 -1.690 12.591 1.00 95.94 85 ASN A O 1
ATOM 680 N N . ALA A 1 86 ? 3.040 -2.083 11.850 1.00 95.94 86 ALA A N 1
ATOM 681 C CA . ALA A 1 86 ? 3.587 -2.309 13.187 1.00 95.94 86 ALA A CA 1
ATOM 682 C C . ALA A 1 86 ? 3.341 -1.112 14.123 1.00 95.94 86 ALA A C 1
ATOM 684 O O . ALA A 1 86 ? 2.972 -1.302 15.286 1.00 95.94 86 ALA A O 1
ATOM 685 N N . LYS A 1 87 ? 3.490 0.123 13.623 1.00 96.94 87 LYS A N 1
ATOM 686 C CA . LYS A 1 87 ? 3.247 1.322 14.429 1.00 96.94 87 LYS A CA 1
ATOM 687 C C . LYS A 1 87 ? 1.767 1.536 14.739 1.00 96.94 87 LYS A C 1
ATOM 689 O O . LYS A 1 87 ? 1.443 1.942 15.853 1.00 96.94 87 LYS A O 1
ATOM 694 N N . ILE A 1 88 ? 0.868 1.247 13.805 1.00 96.56 88 ILE A N 1
ATOM 695 C CA . ILE A 1 88 ? -0.579 1.354 14.032 1.00 96.56 88 ILE A CA 1
ATOM 696 C C . ILE A 1 88 ? -1.048 0.345 15.085 1.00 96.56 88 ILE A C 1
ATOM 698 O O . ILE A 1 88 ? -1.814 0.703 15.980 1.00 96.56 88 ILE A O 1
ATOM 702 N N . LEU A 1 89 ? -0.525 -0.884 15.058 1.00 94.50 89 LEU A N 1
ATOM 703 C CA . LEU A 1 89 ? -0.798 -1.889 16.090 1.00 94.50 89 LEU A CA 1
ATOM 704 C C . LEU A 1 89 ? -0.239 -1.507 17.470 1.00 94.50 89 LEU A C 1
ATOM 706 O O . LEU A 1 89 ? -0.799 -1.897 18.495 1.00 94.50 89 LEU A O 1
ATOM 710 N N . ASP A 1 90 ? 0.861 -0.758 17.514 1.00 96.69 90 ASP A N 1
ATOM 711 C CA . ASP A 1 90 ? 1.386 -0.185 18.752 1.00 96.69 90 ASP A CA 1
ATOM 712 C C . ASP A 1 90 ? 0.466 0.924 19.285 1.00 96.69 90 ASP A C 1
ATOM 714 O O . ASP A 1 90 ? 0.046 0.865 20.436 1.00 96.69 90 ASP A O 1
ATOM 718 N N . LEU A 1 91 ? 0.053 1.868 18.433 1.00 95.31 91 LEU A N 1
ATOM 719 C CA . LEU A 1 91 ? -0.876 2.946 18.802 1.00 95.31 91 LEU A CA 1
ATOM 720 C C . LEU A 1 91 ? -2.264 2.431 19.209 1.00 95.31 91 LEU A C 1
ATOM 722 O O . LEU A 1 91 ? -2.923 3.023 20.060 1.00 95.31 91 LEU A O 1
ATOM 726 N N . SER A 1 92 ? -2.713 1.302 18.654 1.00 95.62 92 SER A N 1
ATOM 727 C CA . SER A 1 92 ? -4.004 0.711 19.025 1.00 95.62 92 SER A CA 1
ATOM 728 C C . SER A 1 92 ? -4.059 0.263 20.492 1.00 95.62 92 SER A C 1
ATOM 730 O O . SER A 1 92 ? -5.151 0.109 21.046 1.00 95.62 92 SER A O 1
ATOM 732 N N . ARG A 1 93 ? -2.900 0.106 21.157 1.00 95.56 93 ARG A N 1
ATOM 733 C CA . ARG A 1 93 ? -2.800 -0.204 22.593 1.00 95.56 93 ARG A CA 1
ATOM 734 C C . ARG A 1 93 ? -3.563 0.791 23.457 1.00 95.56 93 ARG A C 1
ATOM 736 O O . ARG A 1 93 ? -4.239 0.353 24.387 1.00 95.56 93 ARG A O 1
ATOM 743 N N . ASP A 1 94 ? -3.521 2.071 23.099 1.00 95.12 94 ASP A N 1
ATOM 744 C CA . ASP A 1 94 ? -4.146 3.157 23.860 1.00 95.12 94 ASP A CA 1
ATOM 745 C C . ASP A 1 94 ? -5.682 3.069 23.863 1.00 95.12 94 ASP A C 1
ATOM 747 O O . ASP A 1 94 ? -6.343 3.608 24.750 1.00 95.12 94 ASP A O 1
ATOM 751 N N . TYR A 1 95 ? -6.263 2.336 22.909 1.00 94.94 95 TYR A N 1
ATOM 752 C CA . TYR A 1 95 ? -7.711 2.218 22.725 1.00 94.94 95 TYR A CA 1
ATOM 753 C C . TYR A 1 95 ? -8.290 0.871 23.170 1.00 94.94 95 TYR A C 1
ATOM 755 O O . TYR A 1 95 ? -9.509 0.713 23.184 1.00 94.94 95 TYR A O 1
ATOM 763 N N . ARG A 1 96 ? -7.457 -0.095 23.586 1.00 92.31 96 ARG A N 1
ATOM 764 C CA . ARG A 1 96 ? -7.882 -1.485 23.869 1.00 92.31 96 ARG A CA 1
ATOM 765 C C . ARG A 1 96 ? -9.071 -1.593 24.822 1.00 92.31 96 ARG A C 1
ATOM 767 O O . ARG A 1 96 ? -9.977 -2.379 24.572 1.00 92.31 96 ARG A O 1
ATOM 774 N N . LEU A 1 97 ? -9.069 -0.798 25.891 1.00 94.25 97 LEU A N 1
ATOM 775 C CA . LEU A 1 97 ? -10.148 -0.742 26.889 1.00 94.25 97 LEU A CA 1
ATOM 776 C C . LEU A 1 97 ? -10.930 0.582 26.839 1.00 94.25 97 LEU A C 1
ATOM 778 O O . LEU A 1 97 ? -11.732 0.860 27.726 1.00 94.25 97 LEU A O 1
ATOM 782 N N . GLY A 1 98 ? -10.654 1.414 25.834 1.00 92.75 98 GLY A N 1
ATOM 783 C CA . GLY A 1 98 ? -11.215 2.750 25.678 1.00 92.75 98 GLY A CA 1
ATOM 784 C C . GLY A 1 98 ? -12.168 2.818 24.492 1.00 92.75 98 GLY A C 1
ATOM 785 O O . GLY A 1 98 ? -13.052 1.976 24.339 1.00 92.75 98 GLY A O 1
ATOM 786 N N . ASP A 1 99 ? -11.978 3.833 23.650 1.00 94.75 99 ASP A N 1
ATOM 787 C CA . ASP A 1 99 ? -12.785 4.061 22.451 1.00 94.75 99 ASP A CA 1
ATOM 788 C C . ASP A 1 99 ? -12.678 2.887 21.460 1.00 94.75 99 ASP A C 1
ATOM 790 O O . ASP A 1 99 ? -11.721 2.763 20.692 1.00 94.75 99 ASP A O 1
ATOM 794 N N . GLN A 1 100 ? -13.703 2.036 21.461 1.00 95.56 100 GLN A N 1
ATOM 795 C CA . GLN A 1 100 ? -13.776 0.860 20.596 1.00 95.56 100 GLN A CA 1
ATOM 796 C C . GLN A 1 100 ? -13.950 1.221 19.115 1.00 95.56 100 GLN A C 1
ATOM 798 O O . GLN A 1 100 ? -13.570 0.434 18.251 1.00 95.56 100 GLN A O 1
ATOM 803 N N . VAL A 1 101 ? -14.468 2.415 18.801 1.00 96.94 101 VAL A N 1
ATOM 804 C CA . VAL A 1 101 ? -14.581 2.892 17.415 1.00 96.94 101 VAL A CA 1
ATOM 805 C C . VAL A 1 101 ? -13.194 3.222 16.871 1.00 96.94 101 VAL A C 1
ATOM 807 O O . VAL A 1 101 ? -12.868 2.861 15.742 1.00 96.94 101 VAL A O 1
ATOM 810 N N . ALA A 1 102 ? -12.347 3.862 17.679 1.00 96.81 102 ALA A N 1
ATOM 811 C CA . ALA A 1 102 ? -10.952 4.089 17.317 1.00 96.81 102 ALA A CA 1
ATOM 812 C C . ALA A 1 102 ? -10.189 2.764 17.164 1.00 96.81 102 ALA A C 1
ATOM 814 O O . ALA A 1 102 ? -9.495 2.573 16.165 1.00 96.81 102 ALA A O 1
ATOM 815 N N . LEU A 1 103 ? -10.368 1.824 18.101 1.00 97.31 103 LEU A N 1
ATOM 816 C CA . LEU A 1 103 ? -9.740 0.503 18.025 1.00 97.31 103 LEU A CA 1
ATOM 817 C C . LEU A 1 103 ? -10.116 -0.243 16.735 1.00 97.31 103 LEU A C 1
ATOM 819 O O . LEU A 1 103 ? -9.224 -0.703 16.024 1.00 97.31 103 LEU A O 1
ATOM 823 N N . GLU A 1 104 ? -11.411 -0.331 16.404 1.00 97.06 104 GLU A N 1
ATOM 824 C CA . GLU A 1 104 ? -11.869 -0.981 15.169 1.00 97.06 104 GLU A CA 1
ATOM 825 C C . GLU A 1 104 ? -11.262 -0.304 13.935 1.00 97.06 104 GLU A C 1
ATOM 827 O O . GLU A 1 104 ? -10.785 -0.990 13.033 1.00 97.06 104 GLU A O 1
ATOM 832 N N . ALA A 1 105 ? -11.233 1.030 13.891 1.00 97.50 105 ALA A N 1
ATOM 833 C CA . ALA A 1 105 ? -10.679 1.751 12.752 1.00 97.50 105 ALA A CA 1
ATOM 834 C C . ALA A 1 105 ? -9.190 1.446 12.529 1.00 97.50 105 ALA A C 1
ATOM 836 O O . ALA A 1 105 ? -8.789 1.238 11.385 1.00 97.50 105 ALA A O 1
ATOM 837 N N . LEU A 1 106 ? -8.389 1.377 13.598 1.00 97.12 106 LEU A N 1
ATOM 838 C CA . LEU A 1 106 ? -6.961 1.054 13.509 1.00 97.12 106 LEU A CA 1
ATOM 839 C C . LEU A 1 106 ? -6.725 -0.407 13.108 1.00 97.12 106 LEU A C 1
ATOM 841 O O . LEU A 1 106 ? -5.870 -0.674 12.271 1.00 97.12 106 LEU A O 1
ATOM 845 N N . VAL A 1 107 ? -7.511 -1.349 13.640 1.00 95.94 107 VAL A N 1
ATOM 846 C CA . VAL A 1 107 ? -7.432 -2.765 13.237 1.00 95.94 107 VAL A CA 1
ATOM 847 C C . VAL A 1 107 ? -7.789 -2.935 11.762 1.00 95.94 107 VAL A C 1
ATOM 849 O O . VAL A 1 107 ? -7.107 -3.660 11.045 1.00 95.94 107 VAL A O 1
ATOM 852 N N . ARG A 1 108 ? -8.831 -2.246 11.285 1.00 95.88 108 ARG A N 1
ATOM 853 C CA . ARG A 1 108 ? -9.203 -2.280 9.867 1.00 95.88 108 ARG A CA 1
ATOM 854 C C . ARG A 1 108 ? -8.148 -1.636 8.981 1.00 95.88 108 ARG A C 1
ATOM 856 O O . ARG A 1 108 ? -7.863 -2.180 7.929 1.00 95.88 108 ARG A O 1
ATOM 863 N N . PHE A 1 109 ? -7.563 -0.516 9.399 1.00 95.75 109 PHE A N 1
ATOM 864 C CA . PHE A 1 109 ? -6.439 0.083 8.680 1.00 95.75 109 PHE A CA 1
ATOM 865 C C . PHE A 1 109 ? -5.299 -0.931 8.517 1.00 95.75 109 PHE A C 1
ATOM 867 O O . PHE A 1 109 ? -4.849 -1.170 7.405 1.00 95.75 109 PHE A O 1
ATOM 874 N N . SER A 1 110 ? -4.907 -1.599 9.605 1.00 95.38 110 SER A N 1
ATOM 875 C CA . SER A 1 110 ? -3.907 -2.670 9.573 1.00 95.38 110 SER A CA 1
ATOM 876 C C . SER A 1 110 ? -4.270 -3.821 8.626 1.00 95.38 110 SER A C 1
ATOM 878 O O . SER A 1 110 ? -3.386 -4.328 7.944 1.00 95.38 110 SER A O 1
ATOM 880 N N . ASP A 1 111 ? -5.540 -4.235 8.571 1.00 94.56 111 ASP A N 1
ATOM 881 C CA . ASP A 1 111 ? -6.023 -5.265 7.637 1.00 94.56 111 ASP A CA 1
ATOM 882 C C . ASP A 1 111 ? -5.909 -4.823 6.169 1.00 94.56 111 ASP A C 1
ATOM 884 O O . ASP A 1 111 ? -5.515 -5.614 5.318 1.00 94.56 111 ASP A O 1
ATOM 888 N N . GLU A 1 112 ? -6.200 -3.554 5.865 1.00 93.94 112 GLU A N 1
ATOM 889 C CA . GLU A 1 112 ? -6.018 -3.014 4.513 1.00 93.94 112 GLU A CA 1
ATOM 890 C C . GLU A 1 112 ? -4.527 -2.934 4.133 1.00 93.94 112 GLU A C 1
ATOM 892 O O . GLU A 1 112 ? -4.161 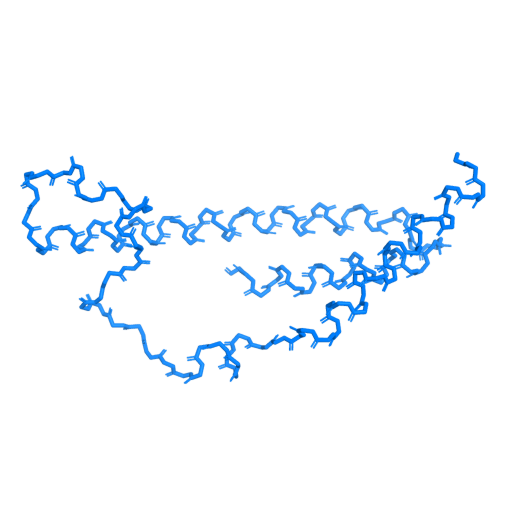-3.415 3.066 1.00 93.94 112 GLU A O 1
ATOM 897 N N . GLU A 1 113 ? -3.646 -2.431 5.008 1.00 92.56 113 GLU A N 1
ATOM 898 C CA . GLU A 1 113 ? -2.206 -2.318 4.695 1.00 92.56 113 GLU A CA 1
ATOM 899 C C . GLU A 1 113 ? -1.490 -3.672 4.597 1.00 92.56 113 GLU A C 1
ATOM 901 O O . GLU A 1 113 ? -0.457 -3.795 3.938 1.00 92.56 113 GLU A O 1
ATOM 906 N N . LEU A 1 114 ? -2.020 -4.731 5.220 1.00 93.25 114 LEU A N 1
ATOM 907 C CA . LEU A 1 114 ? -1.493 -6.084 5.012 1.00 93.25 114 LEU A CA 1
ATOM 908 C C . LEU A 1 114 ? -1.633 -6.540 3.558 1.00 93.25 114 LEU A C 1
ATOM 910 O O . LEU A 1 114 ? -0.830 -7.356 3.112 1.00 93.25 114 LEU A O 1
ATOM 914 N N . LYS A 1 115 ? -2.601 -5.996 2.812 1.00 92.19 115 LYS A N 1
ATOM 915 C CA . LYS A 1 115 ? -2.807 -6.347 1.404 1.00 92.19 115 LYS A CA 1
ATOM 916 C C . LYS A 1 115 ? -1.764 -5.737 0.468 1.00 92.19 115 LYS A C 1
ATOM 918 O O . LYS A 1 115 ? -1.689 -6.098 -0.701 1.00 92.19 115 LYS A O 1
ATOM 923 N N . HIS A 1 116 ? -1.002 -4.769 0.962 1.00 88.50 116 HIS A N 1
ATOM 924 C CA . HIS A 1 116 ? -0.036 -3.988 0.197 1.00 88.50 116 HIS A CA 1
ATOM 925 C C . HIS A 1 116 ? 1.397 -4.558 0.258 1.00 88.50 116 HIS A C 1
ATOM 927 O O . HIS A 1 116 ? 2.297 -4.024 -0.393 1.00 88.50 116 HIS A O 1
ATOM 933 N N . GLN A 1 117 ? 1.620 -5.610 1.056 1.00 83.06 117 GLN A N 1
ATOM 934 C CA . GLN A 1 117 ? 2.935 -6.203 1.344 1.00 83.06 117 GLN A CA 1
ATOM 935 C C . GLN A 1 117 ? 3.373 -7.293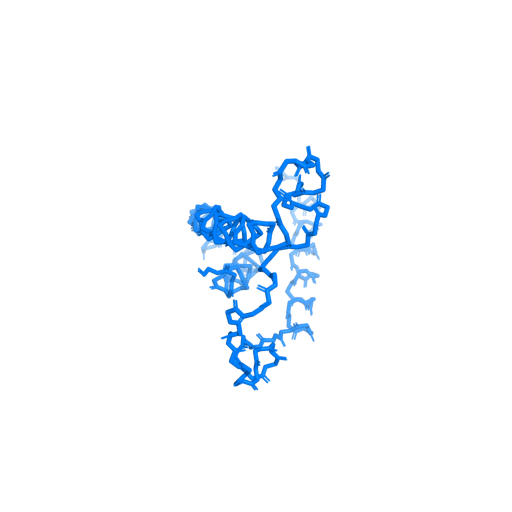 0.370 1.00 83.06 117 GLN A C 1
ATOM 937 O O . GLN A 1 117 ? 4.615 -7.496 0.307 1.00 83.06 117 GLN A O 1
#